Protein AF-A0ABD6FND2-F1 (afdb_monomer)

Structure (mmCIF, N/CA/C/O backbone):
data_AF-A0ABD6FND2-F1
#
_entry.id   AF-A0ABD6FND2-F1
#
loop_
_atom_site.group_PDB
_atom_site.id
_atom_site.type_symbol
_atom_site.label_atom_id
_atom_site.label_alt_id
_atom_site.label_comp_id
_atom_site.label_asym_id
_atom_site.label_entity_id
_atom_site.label_seq_id
_atom_site.pdbx_PDB_ins_code
_atom_site.Cartn_x
_atom_site.Cartn_y
_atom_site.Cartn_z
_atom_site.occupancy
_atom_site.B_iso_or_equiv
_atom_site.auth_seq_id
_atom_site.auth_comp_id
_atom_site.auth_asym_id
_atom_site.auth_atom_id
_atom_site.pdbx_PDB_model_num
ATOM 1 N N . MET A 1 1 ? 13.447 10.106 -5.133 1.00 31.95 1 MET A N 1
ATOM 2 C CA . MET A 1 1 ? 13.479 9.768 -3.690 1.00 31.95 1 MET A CA 1
ATOM 3 C C . MET A 1 1 ? 12.311 10.485 -3.042 1.00 31.95 1 MET A C 1
ATOM 5 O O . MET A 1 1 ? 12.147 11.651 -3.379 1.00 31.95 1 MET A O 1
ATOM 9 N N . PRO A 1 2 ? 11.476 9.847 -2.198 1.00 28.09 2 PRO A N 1
ATOM 10 C CA . PRO A 1 2 ? 10.532 10.627 -1.406 1.00 28.09 2 PRO A CA 1
ATOM 11 C C . PRO A 1 2 ? 11.394 11.528 -0.523 1.00 28.09 2 PRO A C 1
ATOM 13 O O . PRO A 1 2 ? 12.232 11.039 0.237 1.00 28.09 2 PRO A O 1
ATOM 16 N N . ARG A 1 3 ? 11.318 12.837 -0.751 1.00 36.53 3 ARG A N 1
ATOM 17 C CA . ARG A 1 3 ? 12.100 13.805 0.005 1.00 36.53 3 ARG A CA 1
ATOM 18 C C . ARG A 1 3 ? 11.444 13.856 1.378 1.00 36.53 3 ARG A C 1
ATOM 20 O O . ARG A 1 3 ? 10.291 14.254 1.477 1.00 36.53 3 ARG A O 1
ATOM 27 N N . LEU A 1 4 ? 12.146 13.396 2.411 1.00 43.22 4 LEU A N 1
ATOM 28 C CA . LEU A 1 4 ? 11.673 13.569 3.780 1.00 43.22 4 LEU A CA 1
ATOM 29 C C . LEU A 1 4 ? 11.551 15.075 4.023 1.00 43.22 4 LEU A C 1
ATOM 31 O O . LEU A 1 4 ? 12.551 15.796 3.973 1.00 43.22 4 LEU A O 1
ATOM 35 N N . ARG A 1 5 ? 10.325 15.561 4.227 1.00 48.81 5 ARG A N 1
ATOM 36 C CA . ARG A 1 5 ? 10.108 16.925 4.697 1.00 48.81 5 ARG A CA 1
ATOM 37 C C . ARG A 1 5 ? 10.451 16.955 6.181 1.00 48.81 5 ARG A C 1
ATOM 39 O O . ARG A 1 5 ? 9.961 16.151 6.969 1.00 48.81 5 ARG A O 1
ATOM 46 N N . ARG A 1 6 ? 11.333 17.876 6.568 1.00 46.19 6 ARG A N 1
ATOM 47 C CA . ARG A 1 6 ? 11.592 18.163 7.980 1.00 46.19 6 ARG A CA 1
ATOM 48 C C . ARG A 1 6 ? 10.347 18.859 8.531 1.00 46.19 6 ARG A C 1
ATOM 50 O O . ARG A 1 6 ? 9.981 19.917 8.024 1.00 46.19 6 ARG A O 1
ATOM 57 N N . SER A 1 7 ? 9.703 18.266 9.535 1.00 47.62 7 SER A N 1
ATOM 58 C CA . SER A 1 7 ? 8.610 18.925 10.252 1.00 47.62 7 SER A CA 1
ATOM 59 C C . SER A 1 7 ? 9.171 20.146 10.979 1.00 47.62 7 SER A C 1
ATOM 61 O O . SER A 1 7 ? 10.116 20.016 11.758 1.00 47.62 7 SER A O 1
ATOM 63 N N . ARG A 1 8 ? 8.612 21.322 10.695 1.00 50.34 8 ARG A N 1
ATOM 64 C CA . ARG A 1 8 ? 8.917 22.581 11.380 1.00 50.34 8 ARG A CA 1
ATOM 65 C C . ARG A 1 8 ? 7.807 22.852 12.403 1.00 50.34 8 ARG A C 1
ATOM 67 O O . ARG A 1 8 ? 6.652 22.876 11.985 1.00 50.34 8 ARG A O 1
ATOM 74 N N . PRO A 1 9 ? 8.112 22.971 13.709 1.00 53.41 9 PRO A N 1
ATOM 75 C CA . PRO A 1 9 ? 7.100 23.136 14.761 1.00 53.41 9 PRO A CA 1
ATOM 76 C C . PRO A 1 9 ? 6.375 24.493 14.709 1.00 53.41 9 PRO A C 1
ATOM 78 O O . PRO A 1 9 ? 5.331 24.650 15.328 1.00 53.41 9 PRO A O 1
ATOM 81 N N . ASP A 1 10 ? 6.934 25.447 13.970 1.00 65.88 10 ASP A N 1
ATOM 82 C CA . ASP A 1 10 ? 6.473 26.819 13.753 1.00 65.88 10 ASP A CA 1
ATOM 83 C C . ASP A 1 10 ? 5.570 26.987 12.517 1.00 65.88 10 ASP A C 1
ATOM 85 O O . ASP A 1 10 ? 4.908 28.012 12.368 1.00 65.88 10 ASP A O 1
ATOM 89 N N . LEU A 1 11 ? 5.514 25.987 11.630 1.00 54.56 11 LEU A N 1
ATOM 90 C CA . LEU A 1 11 ? 4.628 26.005 10.467 1.00 54.56 11 LEU A CA 1
ATOM 91 C C . LEU A 1 11 ? 3.292 25.330 10.795 1.00 54.56 11 LEU A C 1
ATOM 93 O O . LEU A 1 11 ? 3.274 24.397 11.605 1.00 54.56 11 LEU A O 1
ATOM 97 N N . PRO A 1 12 ? 2.181 25.729 10.136 1.00 63.94 12 PRO A N 1
ATOM 98 C CA . PRO A 1 12 ? 0.944 24.969 10.211 1.00 63.94 12 PRO A CA 1
ATOM 99 C C . PRO A 1 12 ? 1.250 23.498 9.919 1.00 63.94 12 PRO A C 1
ATOM 101 O O . PRO A 1 12 ? 1.852 23.153 8.900 1.00 63.94 12 PRO A O 1
ATOM 104 N N . GLY A 1 13 ? 0.937 22.641 10.884 1.00 71.06 13 GLY A N 1
ATOM 105 C CA . GLY A 1 13 ? 1.199 21.216 10.781 1.00 71.06 13 GLY A CA 1
ATOM 106 C C . GLY A 1 13 ? 0.168 20.514 9.906 1.00 71.06 13 GLY A C 1
ATOM 107 O O . GLY A 1 13 ? -0.781 21.105 9.388 1.00 71.06 13 GLY A O 1
ATOM 108 N N . ILE A 1 14 ? 0.323 19.200 9.797 1.00 75.88 14 ILE A N 1
ATOM 109 C CA . ILE A 1 14 ? -0.693 18.351 9.188 1.00 75.88 14 ILE A CA 1
ATOM 110 C C . ILE A 1 14 ? -1.948 18.383 10.068 1.00 75.88 14 ILE A C 1
ATOM 112 O O . ILE A 1 14 ? -1.906 18.038 11.251 1.00 75.88 14 ILE A O 1
ATOM 116 N N . SER A 1 15 ? -3.072 18.771 9.479 1.00 74.56 15 SER A N 1
ATOM 117 C CA . SER A 1 15 ? -4.364 18.836 10.154 1.00 74.56 15 SER A CA 1
ATOM 118 C C . SER A 1 15 ? -5.133 17.532 9.985 1.00 74.56 15 SER A C 1
ATOM 120 O O . SER A 1 15 ? -5.180 16.956 8.902 1.00 74.56 15 SER A O 1
ATOM 122 N N . ARG A 1 16 ? -5.793 17.067 11.046 1.00 79.88 16 ARG A N 1
ATOM 123 C CA . ARG A 1 16 ? -6.703 15.916 10.987 1.00 79.88 16 ARG A CA 1
ATOM 124 C C . ARG A 1 16 ? -8.132 16.415 10.769 1.00 79.88 16 ARG A C 1
ATOM 126 O O . ARG A 1 16 ? -8.630 17.205 11.565 1.00 79.88 16 ARG A O 1
ATOM 133 N N . LYS A 1 17 ? -8.805 15.949 9.716 1.00 75.94 17 LYS A N 1
ATOM 134 C CA . LYS A 1 17 ? -10.224 16.241 9.439 1.00 75.94 17 LYS A CA 1
ATOM 135 C C . LYS A 1 17 ? -11.041 14.950 9.477 1.00 75.94 17 LYS A C 1
ATOM 137 O O . LYS A 1 17 ? -10.569 13.915 9.008 1.00 75.94 17 LYS A O 1
ATOM 142 N N . GLY A 1 18 ? -12.244 15.009 10.051 1.00 69.50 18 GLY A N 1
ATOM 143 C CA . GLY A 1 18 ? -13.191 13.888 10.033 1.00 69.50 18 GLY A CA 1
ATOM 144 C C . GLY A 1 18 ? -13.611 13.548 8.603 1.00 69.50 18 GLY A C 1
ATOM 145 O O . GLY A 1 18 ? -13.804 14.451 7.790 1.00 69.50 18 GLY A O 1
ATOM 146 N N . ALA A 1 19 ? -13.704 12.258 8.296 1.00 69.50 19 ALA A N 1
ATOM 147 C CA . ALA A 1 19 ? -14.134 11.748 6.999 1.00 69.50 19 ALA A CA 1
ATOM 148 C C . ALA A 1 19 ? -14.853 10.409 7.213 1.00 69.50 19 ALA A C 1
ATOM 150 O O . ALA A 1 19 ? -14.197 9.407 7.486 1.00 69.50 19 ALA A O 1
ATOM 151 N N . GLY A 1 20 ? -16.188 10.404 7.138 1.00 72.06 20 GLY A N 1
ATOM 152 C CA . GLY A 1 20 ? -16.986 9.197 7.377 1.00 72.06 20 GLY A CA 1
ATOM 153 C C . GLY A 1 20 ? -16.780 8.629 8.784 1.00 72.06 20 GLY A C 1
ATOM 154 O O . GLY A 1 20 ? -16.890 9.358 9.772 1.00 72.06 20 GLY A O 1
ATOM 155 N N . ARG A 1 21 ? -16.450 7.334 8.877 1.00 67.06 21 ARG A N 1
ATOM 156 C CA . ARG A 1 21 ? -16.105 6.665 10.147 1.00 67.06 21 ARG A CA 1
ATOM 157 C C . ARG A 1 21 ? -14.630 6.853 10.533 1.00 67.06 21 ARG A C 1
ATOM 159 O O . ARG A 1 21 ? -14.194 6.314 11.550 1.00 67.06 21 ARG A O 1
ATOM 166 N N . GLY A 1 22 ? -13.855 7.599 9.744 1.00 65.75 22 GLY A N 1
ATOM 167 C CA . GLY A 1 22 ? -12.416 7.775 9.913 1.00 65.75 22 GLY A CA 1
ATOM 168 C C . GLY A 1 22 ? -11.932 9.227 9.887 1.00 65.75 22 GLY A C 1
ATOM 169 O O . GLY A 1 22 ? -12.664 10.192 10.124 1.00 65.75 22 GLY A O 1
ATOM 170 N N . PHE A 1 23 ? -10.633 9.379 9.623 1.00 71.06 23 PHE A N 1
ATOM 171 C CA . PHE A 1 23 ? -9.964 10.672 9.528 1.00 71.06 23 PHE A CA 1
ATOM 172 C C . PHE A 1 23 ? -9.058 10.717 8.304 1.00 71.06 23 PHE A C 1
ATOM 174 O O . PHE A 1 23 ? -8.388 9.734 7.990 1.00 71.06 23 PHE A O 1
ATOM 181 N N . ARG A 1 24 ? -8.968 11.893 7.683 1.00 71.25 24 ARG A N 1
ATOM 182 C CA . ARG A 1 24 ? -7.936 12.219 6.697 1.00 71.25 24 ARG A CA 1
ATOM 183 C C . ARG A 1 24 ? -6.950 13.219 7.283 1.00 71.25 24 ARG A C 1
ATOM 185 O O . ARG A 1 24 ? -7.327 14.090 8.071 1.00 71.25 24 ARG A O 1
ATOM 192 N N . TYR A 1 25 ? -5.695 13.081 6.893 1.00 74.81 25 TYR A N 1
ATOM 193 C CA . TYR A 1 25 ? -4.639 14.023 7.229 1.00 74.81 25 TYR A CA 1
ATOM 194 C C . TYR A 1 25 ? -4.439 14.955 6.044 1.00 74.81 25 TYR A C 1
ATOM 196 O O . TYR A 1 25 ? -4.336 14.480 4.918 1.00 74.81 25 TYR A O 1
ATOM 204 N N . LEU A 1 26 ? -4.428 16.259 6.297 1.00 75.69 26 LEU A N 1
ATOM 205 C CA . LEU A 1 26 ? -4.277 17.287 5.277 1.00 75.69 26 LEU A CA 1
ATOM 206 C C . LEU A 1 26 ? -3.026 18.118 5.547 1.00 75.69 26 LEU A C 1
ATOM 208 O O . LEU A 1 26 ? -2.751 18.451 6.701 1.00 75.69 26 LEU A O 1
ATOM 212 N N . THR A 1 27 ? -2.294 18.481 4.503 1.00 75.44 27 THR A N 1
ATOM 213 C CA . THR A 1 27 ? -1.274 19.531 4.556 1.00 75.44 27 THR A CA 1
ATOM 214 C C . THR A 1 27 ? -1.909 20.913 4.798 1.00 75.44 27 THR A C 1
ATOM 216 O O . THR A 1 27 ? -3.135 21.056 4.730 1.00 75.44 27 THR A O 1
ATOM 219 N N . PRO A 1 28 ? -1.104 21.956 5.077 1.00 74.88 28 PRO A N 1
ATOM 220 C CA . PRO A 1 28 ? -1.599 23.330 5.230 1.00 74.88 28 PRO A CA 1
ATOM 221 C C . PRO A 1 28 ? -2.356 23.877 4.016 1.00 74.88 28 PRO A C 1
ATOM 223 O O . PRO A 1 28 ? -3.285 24.660 4.178 1.00 74.88 28 PRO A O 1
ATOM 226 N N . ASP A 1 29 ? -1.981 23.444 2.816 1.00 76.94 29 ASP A N 1
ATOM 227 C CA . ASP A 1 29 ? -2.635 23.744 1.538 1.00 76.94 29 ASP A CA 1
ATOM 228 C C . ASP A 1 29 ? -3.862 22.852 1.260 1.00 76.94 29 ASP A C 1
ATOM 230 O O . ASP A 1 29 ? -4.526 22.998 0.239 1.00 76.94 29 ASP A O 1
ATOM 234 N N . GLY A 1 30 ? -4.211 21.956 2.189 1.00 75.38 30 GLY A N 1
ATOM 235 C CA . GLY A 1 30 ? -5.417 21.132 2.122 1.00 75.38 30 GLY A CA 1
ATOM 236 C C . GLY A 1 30 ? -5.264 19.823 1.344 1.00 75.38 30 GLY A C 1
ATOM 237 O O . GLY A 1 30 ? -6.248 19.090 1.222 1.00 75.38 30 GLY A O 1
ATOM 238 N N . ALA A 1 31 ? -4.065 19.489 0.860 1.00 79.88 31 ALA A N 1
ATOM 239 C CA . ALA A 1 31 ? -3.800 18.238 0.156 1.00 79.88 31 ALA A CA 1
ATOM 240 C C . ALA A 1 31 ? -3.805 17.043 1.120 1.00 79.88 31 ALA A C 1
ATOM 242 O O . ALA A 1 31 ? -3.322 17.132 2.247 1.00 79.88 31 ALA A O 1
ATOM 243 N N . CYS A 1 32 ? -4.355 15.905 0.695 1.00 83.19 32 CYS A N 1
ATOM 244 C CA . CYS A 1 32 ? -4.404 14.719 1.545 1.00 83.19 32 CYS A CA 1
ATOM 245 C C . CYS A 1 32 ? -3.056 13.989 1.607 1.00 83.19 32 CYS A C 1
ATOM 247 O O . CYS A 1 32 ? -2.413 13.773 0.580 1.00 83.19 32 CYS A O 1
ATOM 249 N N . VAL A 1 33 ? -2.658 13.568 2.812 1.00 83.94 33 VAL A N 1
ATOM 250 C CA . VAL A 1 33 ? -1.385 12.886 3.079 1.00 83.94 33 VAL A CA 1
ATOM 251 C C . VAL A 1 33 ? -1.594 11.553 3.780 1.00 83.94 33 VAL A C 1
ATOM 253 O O . VAL A 1 33 ? -2.331 11.439 4.760 1.00 83.94 33 VAL A O 1
ATOM 256 N N . ILE A 1 34 ? -0.851 10.546 3.333 1.00 84.12 34 ILE A N 1
ATOM 257 C CA . ILE A 1 34 ? -0.737 9.241 3.978 1.00 84.12 34 ILE A CA 1
ATOM 258 C C . ILE A 1 34 ? 0.626 9.143 4.645 1.00 84.12 34 ILE A C 1
ATOM 260 O O . ILE A 1 34 ? 1.664 9.232 3.988 1.00 84.12 34 ILE A O 1
ATOM 264 N N . ARG A 1 35 ? 0.625 8.889 5.956 1.00 84.25 35 ARG A N 1
ATOM 265 C CA . ARG A 1 35 ? 1.841 8.600 6.718 1.00 84.25 35 ARG A CA 1
ATOM 266 C C . ARG A 1 35 ? 1.938 7.112 7.024 1.00 84.25 35 ARG A C 1
ATOM 268 O O . ARG A 1 35 ? 1.176 6.579 7.829 1.00 84.25 35 ARG A O 1
ATOM 275 N N . LEU A 1 36 ? 2.911 6.450 6.411 1.00 82.81 36 LEU A N 1
ATOM 276 C CA . LEU A 1 36 ? 3.240 5.053 6.668 1.00 82.81 36 LEU A CA 1
ATOM 277 C C . LEU A 1 36 ? 4.305 4.979 7.759 1.00 82.81 36 LEU A C 1
ATOM 279 O O . LEU A 1 36 ? 5.334 5.640 7.652 1.00 82.81 36 LEU A O 1
ATOM 283 N N . ARG A 1 37 ? 4.071 4.164 8.791 1.00 84.75 37 ARG A N 1
ATOM 284 C CA . ARG A 1 37 ? 5.041 3.884 9.857 1.00 84.75 37 ARG A CA 1
ATOM 285 C C . ARG A 1 37 ? 4.969 2.410 10.237 1.00 84.75 37 ARG A C 1
ATOM 287 O O . ARG A 1 37 ? 3.945 1.968 10.751 1.00 84.75 37 ARG A O 1
ATOM 294 N N . PHE A 1 38 ? 6.037 1.658 9.993 1.00 82.31 38 PHE A N 1
ATOM 295 C CA . PHE A 1 38 ? 6.107 0.233 10.332 1.00 82.31 38 PHE A CA 1
ATOM 296 C C . PHE A 1 38 ? 7.559 -0.232 10.531 1.00 82.31 38 PHE A C 1
ATOM 298 O O . PHE A 1 38 ? 8.480 0.382 9.985 1.00 82.31 38 PHE A O 1
ATOM 305 N N . PRO A 1 39 ? 7.797 -1.305 11.307 1.00 85.12 39 PRO A N 1
ATOM 306 C CA . PRO A 1 39 ? 9.117 -1.917 11.394 1.00 85.12 39 PRO A CA 1
ATOM 307 C C . PRO A 1 39 ? 9.481 -2.554 10.047 1.00 85.12 39 PRO A C 1
ATOM 309 O O . PRO A 1 39 ? 8.755 -3.400 9.528 1.00 85.12 39 PRO A O 1
ATOM 312 N N . ALA A 1 40 ? 10.600 -2.136 9.468 1.00 82.50 40 ALA A N 1
ATOM 313 C CA . ALA A 1 40 ? 11.117 -2.669 8.216 1.00 82.50 40 ALA A CA 1
ATOM 314 C C . ALA A 1 40 ? 12.107 -3.821 8.454 1.00 82.50 40 ALA A C 1
ATOM 316 O O . ALA A 1 40 ? 12.239 -4.359 9.561 1.00 82.50 40 ALA A O 1
ATOM 317 N N . LYS A 1 41 ? 12.820 -4.210 7.387 1.00 81.44 41 LYS A N 1
ATOM 318 C CA . LYS A 1 41 ? 13.916 -5.180 7.472 1.00 81.44 41 LYS A CA 1
ATOM 319 C C . LYS A 1 41 ? 14.912 -4.725 8.549 1.00 81.44 41 LYS A C 1
ATOM 321 O O . LYS A 1 41 ? 15.219 -3.540 8.655 1.00 81.44 41 LYS A O 1
ATOM 326 N N . SER A 1 42 ? 15.376 -5.674 9.359 1.00 84.94 42 SER A N 1
ATOM 327 C CA . SER A 1 42 ? 16.286 -5.423 10.487 1.00 84.94 42 SER A CA 1
ATOM 328 C C . SER A 1 42 ? 15.687 -4.598 11.640 1.00 84.94 42 SER A C 1
ATOM 330 O O . SER A 1 42 ? 16.432 -3.966 12.379 1.00 84.94 42 SER A O 1
ATOM 332 N N . ARG A 1 43 ? 14.351 -4.597 11.809 1.00 80.00 43 ARG A N 1
ATOM 333 C CA . ARG A 1 43 ? 13.608 -3.901 12.888 1.00 80.00 43 ARG A CA 1
ATOM 334 C C . ARG A 1 43 ? 13.759 -2.373 12.920 1.00 80.00 43 ARG A C 1
ATOM 336 O O . ARG A 1 43 ? 13.238 -1.732 13.830 1.00 80.00 43 ARG A O 1
ATOM 343 N N . GLN A 1 44 ? 14.404 -1.768 11.926 1.00 85.31 44 GLN A N 1
ATOM 344 C CA . GLN A 1 44 ? 14.459 -0.312 11.821 1.00 85.31 44 GLN A CA 1
ATOM 345 C C . GLN A 1 44 ? 13.066 0.237 11.512 1.00 85.31 44 GLN A C 1
ATOM 347 O O . GLN A 1 44 ? 12.364 -0.277 10.640 1.00 85.31 44 GLN A O 1
ATOM 352 N N . THR A 1 45 ? 12.652 1.280 12.233 1.00 83.12 45 THR A N 1
ATOM 353 C CA . THR A 1 45 ? 11.372 1.942 11.961 1.00 83.12 45 THR A CA 1
ATOM 354 C C . THR A 1 45 ? 11.476 2.686 10.640 1.00 83.12 45 THR A C 1
ATOM 356 O O . THR A 1 45 ? 12.295 3.591 10.496 1.00 83.12 45 THR A O 1
ATOM 359 N N . TRP A 1 46 ? 10.629 2.316 9.686 1.00 86.31 46 TRP A N 1
ATOM 360 C CA . TRP A 1 46 ? 10.511 3.016 8.419 1.00 86.31 46 TRP A CA 1
ATOM 361 C C . TRP A 1 46 ? 9.315 3.956 8.456 1.00 86.31 46 TRP A C 1
ATOM 363 O O . TRP A 1 46 ? 8.219 3.559 8.864 1.00 86.31 46 TRP A O 1
ATOM 373 N N . THR A 1 47 ? 9.545 5.187 8.009 1.00 83.00 47 THR A N 1
ATOM 374 C CA . THR A 1 47 ? 8.524 6.226 7.898 1.00 83.00 47 THR A CA 1
ATOM 375 C C . THR A 1 47 ? 8.550 6.806 6.489 1.00 83.00 47 THR A C 1
ATOM 377 O O . THR A 1 47 ? 9.625 7.090 5.959 1.00 83.00 47 THR A O 1
ATOM 380 N N . SER A 1 48 ? 7.377 7.004 5.892 1.00 81.50 48 SER A N 1
ATOM 381 C CA . SER A 1 48 ? 7.226 7.726 4.627 1.00 81.50 48 SER A CA 1
ATOM 382 C C . SER A 1 48 ? 5.920 8.498 4.604 1.00 81.50 48 SER A C 1
ATOM 384 O O . SER A 1 48 ? 4.917 8.053 5.160 1.00 81.50 48 SER A O 1
ATOM 386 N N . GLU A 1 49 ? 5.946 9.625 3.907 1.00 82.00 49 GLU A N 1
ATOM 387 C CA . GLU A 1 49 ? 4.783 10.462 3.632 1.00 82.00 49 GLU A CA 1
ATOM 388 C C . GLU A 1 49 ? 4.520 10.448 2.126 1.00 82.00 49 GLU A C 1
ATOM 390 O O . GLU A 1 49 ? 5.461 10.426 1.324 1.00 82.00 49 GLU A O 1
ATOM 395 N N . ILE A 1 50 ? 3.245 10.356 1.759 1.00 82.06 50 ILE A N 1
ATOM 396 C CA . ILE A 1 50 ? 2.767 10.330 0.377 1.00 82.06 50 ILE A CA 1
ATOM 397 C C . ILE A 1 50 ? 1.605 11.315 0.294 1.00 82.06 50 ILE A C 1
ATOM 399 O O . ILE A 1 50 ? 0.617 11.140 1.004 1.00 82.06 50 ILE A O 1
ATOM 403 N N . GLU A 1 51 ? 1.741 12.338 -0.543 1.00 82.75 51 GLU A N 1
ATOM 404 C CA . GLU A 1 51 ? 0.683 13.306 -0.842 1.00 82.75 51 GLU A CA 1
ATOM 405 C C . GLU A 1 51 ? -0.031 12.830 -2.111 1.00 82.75 51 GLU A C 1
ATOM 407 O O . GLU A 1 51 ? 0.555 12.860 -3.192 1.00 82.75 51 GLU A O 1
ATOM 412 N N . ASP A 1 52 ? -1.241 12.291 -1.960 1.00 78.62 52 ASP A N 1
ATOM 413 C CA . ASP A 1 52 ? -2.009 11.705 -3.064 1.00 78.62 52 ASP A CA 1
ATOM 414 C C . ASP A 1 52 ? -3.489 11.579 -2.665 1.00 78.62 52 ASP A C 1
ATOM 416 O O . ASP A 1 52 ? -3.850 10.838 -1.742 1.00 78.62 52 ASP A O 1
ATOM 420 N N . ALA A 1 53 ? -4.352 12.340 -3.341 1.00 78.44 53 ALA A N 1
ATOM 421 C CA . ALA A 1 53 ? -5.776 12.392 -3.027 1.00 78.44 53 ALA A CA 1
ATOM 422 C C . ALA A 1 53 ? -6.514 11.095 -3.399 1.00 78.44 53 ALA A C 1
ATOM 424 O O . ALA A 1 53 ? -7.390 10.659 -2.646 1.00 78.44 53 ALA A O 1
ATOM 425 N N . GLU A 1 54 ? -6.145 10.459 -4.514 1.00 79.62 54 GLU A N 1
ATOM 426 C CA . GLU A 1 54 ? -6.764 9.215 -4.978 1.00 79.62 54 GLU A CA 1
ATOM 427 C C . GLU A 1 54 ? -6.385 8.053 -4.066 1.00 79.62 54 GLU A C 1
ATOM 429 O O . GLU A 1 54 ? -7.245 7.288 -3.624 1.00 79.62 54 GLU A O 1
ATOM 434 N N . LEU A 1 55 ? -5.109 7.965 -3.690 1.00 82.56 55 LEU A N 1
ATOM 435 C CA . LEU A 1 55 ? -4.636 6.965 -2.745 1.00 82.56 55 LEU A CA 1
ATOM 436 C C . LEU A 1 55 ? -5.279 7.161 -1.369 1.00 82.56 55 LEU A C 1
ATOM 438 O O . LEU A 1 55 ? -5.647 6.184 -0.718 1.00 82.56 55 LEU A O 1
ATOM 442 N N . CYS A 1 56 ? -5.457 8.408 -0.924 1.00 83.62 56 CYS A N 1
ATOM 443 C CA . CYS A 1 56 ? -6.195 8.699 0.301 1.00 83.62 56 CYS A CA 1
ATOM 444 C C . CYS A 1 56 ? -7.631 8.165 0.252 1.00 83.62 56 CYS A C 1
ATOM 446 O O . CYS A 1 56 ? -8.073 7.516 1.202 1.00 83.62 56 CYS A O 1
ATOM 448 N N . ALA A 1 57 ? -8.348 8.422 -0.845 1.00 82.00 57 ALA A N 1
ATOM 449 C CA . ALA A 1 57 ? -9.708 7.932 -1.035 1.00 82.00 57 ALA A CA 1
ATOM 450 C C . ALA A 1 57 ? -9.753 6.395 -1.067 1.00 82.00 57 ALA A C 1
ATOM 452 O O . ALA A 1 57 ? -10.587 5.792 -0.396 1.00 82.00 57 ALA A O 1
ATOM 453 N N . ALA A 1 58 ? -8.804 5.756 -1.757 1.00 84.38 58 ALA A N 1
ATOM 454 C CA . ALA A 1 58 ? -8.707 4.300 -1.843 1.00 84.38 58 ALA A CA 1
ATOM 455 C C . ALA A 1 58 ? -8.392 3.629 -0.492 1.00 84.38 58 ALA A C 1
ATOM 457 O O . ALA A 1 58 ? -8.862 2.524 -0.219 1.00 84.38 58 ALA A O 1
ATOM 458 N N . LEU A 1 59 ? -7.603 4.277 0.374 1.00 85.19 59 LEU A N 1
ATOM 459 C CA . LEU A 1 59 ? -7.253 3.740 1.694 1.00 85.19 59 LEU A CA 1
ATOM 460 C C . LEU A 1 59 ? -8.308 4.006 2.771 1.00 85.19 59 LEU A C 1
ATOM 462 O O . LEU A 1 59 ? -8.306 3.301 3.782 1.00 85.19 59 LEU A O 1
ATOM 466 N N . ALA A 1 60 ? -9.189 4.994 2.588 1.00 82.31 60 ALA A N 1
ATOM 467 C CA . ALA A 1 60 ? -10.162 5.380 3.609 1.00 82.31 60 ALA A CA 1
ATOM 468 C C . ALA A 1 60 ? -11.027 4.195 4.098 1.00 82.31 60 ALA A C 1
ATOM 470 O O . ALA A 1 60 ? -11.026 3.953 5.307 1.00 82.31 60 ALA A O 1
ATOM 471 N N . PRO A 1 61 ? -11.637 3.360 3.229 1.00 81.56 61 PRO A N 1
ATOM 472 C CA . PRO A 1 61 ? -12.433 2.213 3.681 1.00 81.56 61 PRO A CA 1
ATOM 473 C C . PRO A 1 61 ? -11.618 1.178 4.472 1.00 81.56 61 PRO A C 1
ATOM 475 O O . PRO A 1 61 ? -12.116 0.554 5.409 1.00 81.56 61 PRO A O 1
ATOM 478 N N . LEU A 1 62 ? -10.334 1.006 4.134 1.00 85.31 62 LEU A N 1
ATOM 479 C CA . LEU A 1 62 ? -9.445 0.064 4.824 1.00 85.31 62 LEU A CA 1
ATOM 480 C C . LEU A 1 62 ? -9.094 0.525 6.243 1.00 85.31 62 LEU A C 1
ATOM 482 O O . LEU A 1 62 ? -8.797 -0.309 7.098 1.00 85.31 62 LEU A O 1
ATOM 486 N N . LEU A 1 63 ? -9.109 1.838 6.489 1.00 82.44 63 LEU A N 1
ATOM 487 C CA . LEU A 1 63 ? -8.838 2.438 7.796 1.00 82.44 63 LEU A CA 1
ATOM 488 C C . LEU A 1 63 ? -10.069 2.469 8.710 1.00 82.44 63 LEU A C 1
ATOM 490 O O . LEU A 1 63 ? -9.898 2.541 9.926 1.00 82.44 63 LEU A O 1
ATOM 494 N N . GLU A 1 64 ? -11.277 2.404 8.145 1.00 82.00 64 GLU A N 1
ATOM 495 C CA . GLU A 1 64 ? -12.540 2.328 8.896 1.00 82.00 64 GLU A CA 1
ATOM 496 C C . GLU A 1 64 ? -12.832 0.921 9.444 1.00 82.00 64 GLU A C 1
ATOM 498 O O . GLU A 1 64 ? -13.626 0.759 10.373 1.00 82.00 64 GLU A O 1
ATOM 503 N N . ARG A 1 65 ? -12.174 -0.108 8.899 1.00 81.00 65 ARG A N 1
ATOM 504 C CA . ARG A 1 65 ? -12.259 -1.489 9.389 1.00 81.00 65 ARG A CA 1
ATOM 505 C C . ARG A 1 65 ? -11.644 -1.624 10.800 1.00 81.00 65 ARG A C 1
ATOM 507 O O . ARG A 1 65 ? -10.619 -0.996 11.085 1.00 81.00 65 ARG A O 1
ATOM 514 N N . PRO A 1 66 ? -12.186 -2.510 11.666 1.00 78.44 66 PRO A N 1
ATOM 515 C CA . PRO A 1 66 ? -11.506 -2.945 12.886 1.00 78.44 66 PRO A CA 1
ATOM 516 C C . PRO A 1 66 ? -10.032 -3.286 12.637 1.00 78.44 66 PRO A C 1
ATOM 518 O O . PRO A 1 66 ? -9.707 -4.048 11.733 1.00 78.44 66 PRO A O 1
ATOM 521 N N . ARG A 1 67 ? -9.113 -2.741 13.442 1.00 74.50 67 ARG A N 1
ATOM 522 C CA . ARG A 1 67 ? -7.653 -2.840 13.213 1.00 74.50 67 ARG A CA 1
ATOM 523 C C . ARG A 1 67 ? -7.063 -4.227 13.521 1.00 74.50 67 ARG A C 1
ATOM 525 O O . ARG A 1 67 ? -5.911 -4.342 13.932 1.00 74.50 67 ARG A O 1
ATOM 532 N N . THR A 1 68 ? -7.852 -5.278 13.344 1.00 73.44 68 THR A N 1
ATOM 533 C CA . THR A 1 68 ? -7.460 -6.672 13.479 1.00 73.44 68 THR A CA 1
ATOM 534 C C . THR A 1 68 ? -6.898 -7.153 12.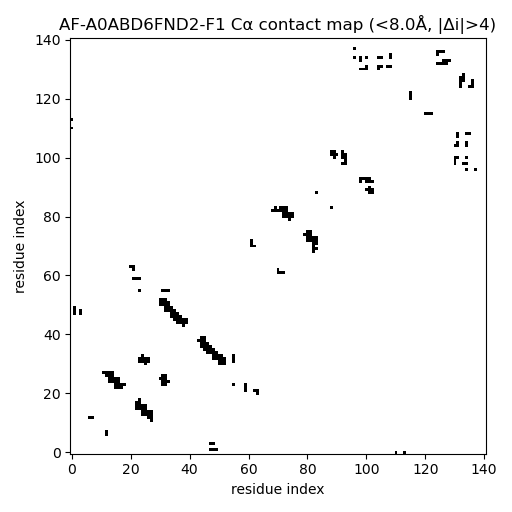135 1.00 73.44 68 THR A C 1
ATOM 536 O O . THR A 1 68 ? -7.598 -7.262 11.132 1.00 73.44 68 THR A O 1
ATOM 539 N N . GLY A 1 69 ? -5.586 -7.399 12.080 1.00 77.44 69 GLY A N 1
ATOM 540 C CA . GLY A 1 69 ? -4.908 -7.916 10.884 1.00 77.44 69 GLY A CA 1
ATOM 541 C C . GLY A 1 69 ? -4.219 -6.859 10.010 1.00 77.44 69 GLY A C 1
ATOM 542 O O . GLY A 1 69 ? -3.850 -5.776 10.464 1.00 77.44 69 GLY A O 1
ATOM 543 N N . ARG A 1 70 ? -3.950 -7.210 8.744 1.00 86.50 70 ARG A N 1
ATOM 544 C CA . ARG A 1 70 ? -3.188 -6.363 7.807 1.00 86.50 70 ARG A CA 1
ATOM 545 C C . ARG A 1 70 ? -4.056 -5.221 7.261 1.00 86.50 70 ARG A C 1
ATOM 547 O O . ARG A 1 70 ? -5.237 -5.408 6.976 1.00 86.50 70 ARG A O 1
ATOM 554 N N . LEU A 1 71 ? -3.447 -4.047 7.062 1.00 87.00 71 LEU A N 1
ATOM 555 C CA . LEU A 1 71 ? -4.115 -2.889 6.450 1.00 87.00 71 LEU A CA 1
ATOM 556 C C . LEU A 1 71 ? -4.549 -3.187 5.007 1.00 87.00 71 LEU A C 1
ATOM 558 O O . LEU A 1 71 ? -5.693 -2.941 4.637 1.00 87.00 71 LEU A O 1
ATOM 562 N N . PHE A 1 72 ? -3.641 -3.743 4.205 1.00 89.56 72 PHE A N 1
ATOM 563 C CA . PHE A 1 72 ? -3.934 -4.136 2.831 1.00 89.56 72 PHE A CA 1
ATOM 564 C C . PHE A 1 72 ? -4.700 -5.457 2.830 1.00 89.56 72 PHE A C 1
ATOM 566 O O . PHE A 1 72 ? -4.129 -6.528 3.054 1.00 89.56 72 PHE A O 1
ATOM 573 N N . ALA A 1 73 ? -6.005 -5.353 2.619 1.00 89.88 73 ALA A N 1
ATOM 574 C CA . ALA A 1 73 ? -6.938 -6.461 2.538 1.00 89.88 73 ALA A CA 1
ATOM 575 C C . ALA A 1 73 ? -8.070 -6.082 1.581 1.00 89.88 73 ALA A C 1
ATOM 577 O O . ALA A 1 73 ? -8.338 -4.898 1.383 1.00 89.88 73 ALA A O 1
ATOM 578 N N . TRP A 1 74 ? -8.735 -7.084 1.032 1.00 87.62 74 TRP A N 1
ATOM 579 C CA . TRP A 1 74 ? -9.941 -6.933 0.228 1.00 87.62 74 TRP A CA 1
ATOM 580 C C . TRP A 1 74 ? -11.083 -7.705 0.889 1.00 87.62 74 TRP A C 1
ATOM 582 O O . TRP A 1 74 ? -10.834 -8.543 1.759 1.00 87.62 74 TRP A O 1
ATOM 592 N N . GLN A 1 75 ? -12.317 -7.375 0.532 1.00 87.38 75 GLN A N 1
ATOM 593 C CA . GLN A 1 75 ? -13.495 -8.093 0.998 1.00 87.38 75 GLN A CA 1
ATOM 594 C C . GLN A 1 75 ? -13.915 -9.074 -0.095 1.00 87.38 75 GLN A C 1
ATOM 596 O O . GLN A 1 75 ? -14.082 -8.655 -1.240 1.00 87.38 75 GLN A O 1
ATOM 601 N N . ASP A 1 76 ? -14.006 -10.357 0.245 1.00 90.38 76 ASP A N 1
ATOM 602 C CA . ASP A 1 76 ? -14.497 -11.377 -0.680 1.00 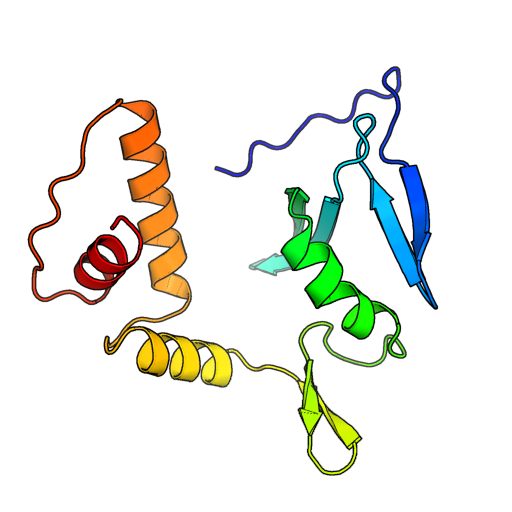90.38 76 ASP A CA 1
ATOM 603 C C . ASP A 1 76 ? -16.025 -11.348 -0.816 1.00 90.38 76 ASP A C 1
ATOM 605 O O . ASP A 1 76 ? -16.711 -10.541 -0.183 1.00 90.38 76 ASP A O 1
ATOM 609 N N . GLU A 1 77 ? -16.547 -12.210 -1.686 1.00 93.38 77 GLU A N 1
ATOM 610 C CA . GLU A 1 77 ? -17.978 -12.310 -1.997 1.00 93.38 77 GLU A CA 1
ATOM 611 C C . GLU A 1 77 ? -18.823 -12.657 -0.759 1.00 93.38 77 GLU A C 1
ATOM 613 O O . GLU A 1 77 ? -19.952 -12.188 -0.633 1.00 93.38 77 GLU A O 1
ATOM 618 N N . ASP A 1 78 ? -18.244 -13.379 0.206 1.00 93.31 78 ASP A N 1
ATOM 619 C CA . ASP A 1 78 ? -18.875 -13.727 1.485 1.00 93.31 78 ASP A CA 1
ATOM 620 C C . ASP A 1 78 ? -18.793 -12.590 2.522 1.00 93.31 78 ASP A C 1
ATOM 622 O O . ASP A 1 78 ? -19.168 -12.751 3.689 1.00 93.31 78 ASP A O 1
ATOM 626 N N . GLY A 1 79 ? -18.242 -11.437 2.141 1.00 88.06 79 GLY A N 1
ATOM 627 C CA . GLY A 1 79 ? -18.068 -10.294 3.021 1.00 88.06 79 GLY A CA 1
ATOM 628 C C . GLY A 1 79 ? -16.880 -10.419 3.981 1.00 88.06 79 GLY A C 1
ATOM 629 O O . GLY A 1 79 ? -16.749 -9.589 4.889 1.00 88.06 79 GLY A O 1
ATOM 630 N N . ARG A 1 80 ? -15.999 -11.413 3.819 1.00 88.94 80 ARG A N 1
ATOM 631 C CA . ARG A 1 80 ? -14.857 -11.647 4.711 1.00 88.94 80 ARG A CA 1
ATOM 632 C C . ARG A 1 80 ? -13.632 -10.873 4.245 1.00 88.94 80 ARG A C 1
ATOM 634 O O . ARG A 1 80 ? -13.315 -10.779 3.064 1.00 88.94 80 ARG A O 1
ATOM 641 N N . TRP A 1 81 ? -12.882 -10.341 5.207 1.00 88.44 81 TRP A N 1
ATOM 642 C CA . TRP A 1 81 ? -11.635 -9.638 4.919 1.00 88.44 81 TRP A CA 1
ATOM 643 C C . TRP A 1 81 ? -10.490 -10.617 4.667 1.00 88.44 81 TRP A C 1
ATOM 645 O O . TRP A 1 81 ? -10.071 -11.361 5.557 1.00 88.44 81 TRP A O 1
ATOM 655 N N . ARG A 1 82 ? -9.935 -10.572 3.457 1.00 89.81 82 ARG A N 1
ATOM 656 C CA . ARG A 1 82 ? -8.808 -11.391 3.011 1.00 89.81 82 ARG A CA 1
ATOM 657 C C . ARG A 1 82 ? -7.559 -10.517 2.865 1.00 89.81 82 ARG A C 1
ATOM 659 O O . ARG A 1 82 ? -7.594 -9.514 2.148 1.00 89.81 82 ARG A O 1
ATOM 666 N N . PRO A 1 83 ? -6.439 -10.845 3.534 1.00 92.19 83 PRO A N 1
ATOM 667 C CA . PRO A 1 83 ? -5.221 -10.052 3.424 1.00 92.19 83 PRO A CA 1
ATOM 668 C C . PRO A 1 83 ? -4.652 -10.124 2.005 1.00 92.19 83 PRO A C 1
ATOM 670 O O . PRO A 1 83 ? -4.626 -11.186 1.387 1.00 92.19 83 PRO A O 1
ATOM 673 N N . ILE A 1 84 ? -4.128 -9.002 1.516 1.00 91.94 84 ILE A N 1
ATOM 674 C CA . ILE A 1 84 ? -3.378 -8.969 0.260 1.00 91.94 84 ILE A CA 1
ATOM 675 C C . ILE A 1 84 ? -1.964 -9.500 0.540 1.00 91.94 84 ILE A C 1
ATOM 677 O O . ILE A 1 84 ? -1.233 -8.958 1.378 1.00 91.94 84 ILE A O 1
ATOM 681 N N . SER A 1 85 ? -1.589 -10.588 -0.134 1.00 90.94 85 SER A N 1
ATOM 682 C CA . SER A 1 85 ? -0.259 -11.200 -0.042 1.00 90.94 85 SER A CA 1
ATOM 683 C C . SER A 1 85 ? 0.702 -10.627 -1.088 1.00 90.94 85 SER A C 1
ATOM 685 O O . SER A 1 85 ? 0.289 -9.991 -2.057 1.00 90.94 85 SER A O 1
ATOM 687 N N . ALA A 1 86 ? 2.004 -10.862 -0.900 1.00 89.12 86 ALA A N 1
ATOM 688 C CA . ALA A 1 86 ? 3.009 -10.487 -1.894 1.00 89.12 86 ALA A CA 1
ATOM 689 C C . ALA A 1 86 ? 2.808 -11.236 -3.224 1.00 89.12 86 ALA A C 1
ATOM 691 O O . ALA A 1 86 ? 2.994 -10.644 -4.284 1.00 89.12 86 ALA A O 1
ATOM 692 N N . ASP A 1 87 ? 2.377 -12.496 -3.166 1.00 90.88 87 ASP A N 1
ATOM 693 C CA . ASP A 1 87 ? 2.150 -13.323 -4.353 1.00 90.88 87 ASP A CA 1
ATOM 694 C C . ASP A 1 87 ? 0.972 -12.805 -5.177 1.00 90.88 87 ASP A C 1
ATOM 696 O O . ASP A 1 87 ? 1.090 -12.685 -6.392 1.00 90.88 87 ASP A O 1
ATOM 700 N N . LEU A 1 88 ? -0.118 -12.388 -4.517 1.00 90.69 88 LEU A N 1
ATOM 701 C CA . LEU A 1 88 ? -1.252 -11.746 -5.188 1.00 90.69 88 LEU A CA 1
ATOM 702 C C . LEU A 1 88 ? -0.835 -10.446 -5.882 1.00 90.69 88 LEU A C 1
ATOM 704 O O . LEU A 1 88 ? -1.245 -10.192 -7.010 1.00 90.69 88 LEU A O 1
ATOM 708 N N . ILE A 1 89 ? 0.015 -9.641 -5.235 1.00 90.44 89 ILE A N 1
ATOM 709 C CA . ILE A 1 89 ? 0.540 -8.409 -5.837 1.00 90.44 89 ILE A CA 1
ATOM 710 C C . ILE A 1 89 ? 1.393 -8.734 -7.066 1.00 90.44 89 ILE A C 1
ATOM 712 O O . ILE A 1 89 ? 1.227 -8.102 -8.103 1.00 90.44 89 ILE A O 1
ATOM 716 N N . ASN A 1 90 ? 2.308 -9.701 -6.973 1.00 90.75 90 ASN A N 1
ATOM 717 C CA . ASN A 1 90 ? 3.180 -10.053 -8.095 1.00 90.75 90 ASN A CA 1
ATOM 718 C C . ASN A 1 90 ? 2.390 -10.653 -9.266 1.00 90.75 90 ASN A C 1
ATOM 720 O O . ASN A 1 90 ? 2.643 -10.282 -10.410 1.00 90.75 90 ASN A O 1
ATOM 724 N N . ALA A 1 91 ? 1.404 -11.509 -8.988 1.00 88.69 91 ALA A N 1
ATOM 725 C CA . ALA A 1 91 ? 0.506 -12.043 -10.007 1.00 88.69 91 ALA A CA 1
ATOM 726 C C . ALA A 1 91 ? -0.283 -10.923 -10.706 1.00 88.69 91 ALA A C 1
ATOM 728 O O . ALA A 1 91 ? -0.384 -10.913 -11.932 1.00 88.69 91 ALA A O 1
ATOM 729 N N . ASP A 1 92 ? -0.793 -9.943 -9.950 1.00 86.81 92 ASP A N 1
ATOM 730 C CA . ASP A 1 92 ? -1.514 -8.803 -10.524 1.00 86.81 92 ASP A CA 1
ATOM 731 C C . ASP A 1 92 ? -0.606 -7.897 -11.367 1.00 86.81 92 ASP A C 1
ATOM 733 O O . ASP A 1 92 ? -1.000 -7.475 -12.455 1.00 86.81 92 ASP A O 1
ATOM 737 N N . VAL A 1 93 ? 0.627 -7.646 -10.913 1.00 85.94 93 VAL A N 1
ATOM 738 C CA . VAL A 1 93 ? 1.636 -6.907 -11.688 1.00 85.94 93 VAL A CA 1
ATOM 739 C C . VAL A 1 93 ? 1.908 -7.609 -13.012 1.00 85.94 93 VAL A C 1
ATOM 741 O O . VAL A 1 93 ? 1.828 -6.965 -14.060 1.00 85.94 93 VAL A O 1
ATOM 744 N N . GLY A 1 94 ? 2.198 -8.911 -12.987 1.00 84.69 94 GLY A N 1
ATOM 745 C CA . GLY A 1 94 ? 2.475 -9.666 -14.207 1.00 84.69 94 GLY A CA 1
ATOM 746 C C . GLY A 1 94 ? 1.289 -9.634 -15.168 1.00 84.69 94 GLY A C 1
ATOM 747 O O . GLY A 1 94 ? 1.440 -9.288 -16.339 1.00 84.69 94 GLY A O 1
ATOM 748 N N . ARG A 1 95 ? 0.078 -9.859 -14.644 1.00 88.56 95 ARG A N 1
ATOM 749 C CA . ARG A 1 95 ? -1.171 -9.822 -15.416 1.00 88.56 95 ARG A CA 1
ATOM 750 C C . ARG A 1 95 ? -1.429 -8.467 -16.077 1.00 88.56 95 ARG A C 1
ATOM 752 O O . ARG A 1 95 ? -1.758 -8.429 -17.256 1.00 88.56 95 ARG A O 1
ATOM 759 N N . ARG A 1 96 ? -1.310 -7.359 -15.338 1.00 83.94 96 ARG A N 1
ATOM 760 C CA . ARG A 1 96 ? -1.599 -6.008 -15.862 1.00 83.94 96 ARG A CA 1
ATOM 761 C C . ARG A 1 96 ? -0.544 -5.509 -16.839 1.00 83.94 96 ARG A C 1
ATOM 763 O O . ARG A 1 96 ? -0.854 -4.702 -17.707 1.00 83.94 96 ARG A O 1
ATOM 770 N N . THR A 1 97 ? 0.700 -5.937 -16.660 1.00 80.19 97 THR A N 1
ATOM 771 C CA . THR A 1 97 ? 1.821 -5.470 -17.483 1.00 80.19 97 THR A CA 1
ATOM 772 C C . THR A 1 97 ? 2.058 -6.362 -18.697 1.00 80.19 97 THR A C 1
ATOM 774 O O . THR A 1 97 ? 2.648 -5.898 -19.667 1.00 80.19 97 THR A O 1
ATOM 777 N N . GLY A 1 98 ? 1.605 -7.622 -18.656 1.00 83.12 98 GLY A N 1
ATOM 778 C CA . GLY A 1 98 ? 1.931 -8.639 -19.658 1.00 83.12 98 GLY A CA 1
ATOM 779 C C . GLY A 1 98 ? 3.398 -9.078 -19.610 1.00 83.12 98 GLY A C 1
ATOM 780 O O . GLY A 1 98 ? 3.904 -9.635 -20.580 1.00 83.12 98 GLY A O 1
ATOM 781 N N . LEU A 1 99 ? 4.102 -8.788 -18.512 1.00 82.19 99 LEU A N 1
ATOM 782 C CA . LEU A 1 99 ? 5.534 -9.025 -18.345 1.00 82.19 99 LEU A CA 1
ATOM 783 C C . LEU A 1 99 ? 5.783 -9.970 -17.173 1.00 82.19 99 LEU A C 1
ATOM 785 O O . LEU A 1 99 ? 5.008 -10.001 -16.221 1.00 82.19 99 LEU A O 1
ATOM 789 N N . ASP A 1 100 ? 6.936 -10.637 -17.172 1.00 82.44 100 ASP A N 1
ATOM 790 C CA . ASP A 1 100 ? 7.471 -11.324 -15.985 1.00 82.44 100 ASP A CA 1
ATOM 791 C C . ASP A 1 100 ? 8.053 -10.310 -14.975 1.00 82.44 100 ASP A C 1
ATOM 793 O O . ASP A 1 100 ? 9.230 -10.322 -14.61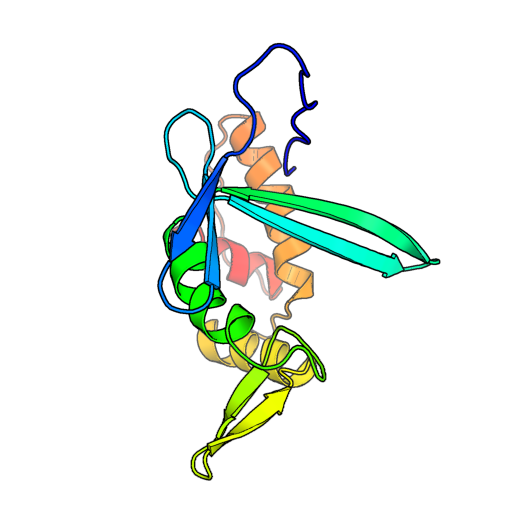6 1.00 82.44 100 ASP A O 1
ATOM 797 N N . ALA A 1 101 ? 7.247 -9.310 -14.616 1.00 79.56 101 ALA A N 1
ATOM 798 C CA . ALA A 1 101 ? 7.619 -8.226 -13.724 1.00 79.56 101 ALA A CA 1
ATOM 799 C C . ALA A 1 101 ? 7.047 -8.450 -12.323 1.00 79.56 101 ALA A C 1
ATOM 801 O O . ALA A 1 101 ? 5.934 -8.935 -12.137 1.00 79.56 101 ALA A O 1
ATOM 802 N N . THR A 1 102 ? 7.800 -8.018 -11.317 1.00 84.44 102 THR A N 1
ATOM 803 C CA . THR A 1 102 ? 7.421 -8.114 -9.905 1.00 84.44 102 THR A CA 1
ATOM 804 C C . THR A 1 102 ? 7.310 -6.733 -9.267 1.00 84.44 102 THR A C 1
ATOM 806 O O . THR A 1 102 ? 7.831 -5.732 -9.768 1.00 84.44 102 THR A O 1
ATOM 809 N N .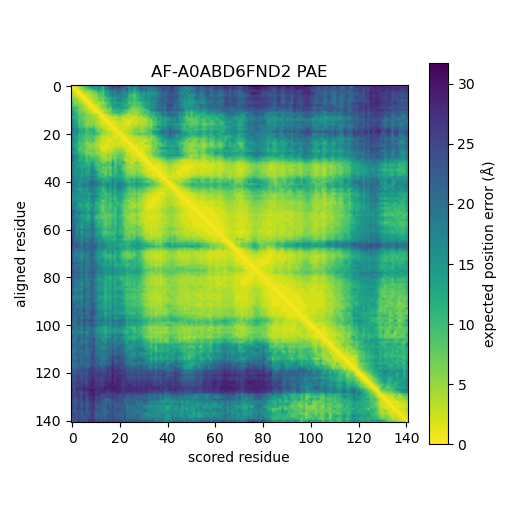 ALA A 1 103 ? 6.731 -6.665 -8.065 1.00 82.31 103 ALA A N 1
ATOM 810 C CA . ALA A 1 103 ? 6.703 -5.432 -7.274 1.00 82.31 103 ALA A CA 1
ATOM 811 C C . ALA A 1 103 ? 8.110 -4.856 -6.981 1.00 82.31 103 ALA A C 1
ATOM 813 O O . ALA A 1 103 ? 8.266 -3.667 -6.683 1.00 82.31 103 ALA A O 1
ATOM 814 N N . LYS A 1 104 ? 9.168 -5.680 -7.030 1.00 83.00 104 LYS A N 1
ATOM 815 C CA . LYS A 1 104 ? 10.549 -5.220 -6.828 1.00 83.00 104 LYS A CA 1
ATOM 816 C C . LYS A 1 104 ? 11.047 -4.380 -8.004 1.00 83.00 104 LYS A C 1
ATOM 818 O O . LYS A 1 104 ? 11.801 -3.435 -7.769 1.00 83.00 104 LYS A O 1
ATOM 823 N N . ASP A 1 105 ? 10.603 -4.665 -9.223 1.00 79.81 105 ASP A N 1
ATOM 824 C CA . ASP A 1 105 ? 11.081 -3.997 -10.438 1.00 79.81 105 ASP A CA 1
ATOM 825 C C . ASP A 1 105 ? 10.669 -2.521 -10.491 1.00 79.81 105 ASP A C 1
ATOM 827 O O . ASP A 1 105 ? 11.449 -1.672 -10.931 1.00 79.81 105 ASP A O 1
ATOM 831 N N . PHE A 1 106 ? 9.534 -2.173 -9.875 1.00 74.31 106 PHE A N 1
ATOM 832 C CA . PHE A 1 106 ? 9.121 -0.782 -9.661 1.00 74.31 106 PHE A CA 1
ATOM 833 C C . PHE A 1 106 ? 10.130 0.032 -8.839 1.00 74.31 106 PHE A C 1
ATOM 835 O O . PHE A 1 106 ? 10.276 1.235 -9.058 1.00 74.31 106 PHE A O 1
ATOM 842 N N . ARG A 1 107 ? 10.871 -0.589 -7.905 1.00 70.31 107 ARG A N 1
ATOM 843 C CA . ARG A 1 107 ? 11.901 0.126 -7.124 1.00 70.31 107 ARG A CA 1
ATOM 844 C C . ARG A 1 107 ? 13.076 0.544 -8.003 1.00 70.31 107 ARG A C 1
ATOM 846 O O . ARG A 1 107 ? 13.606 1.638 -7.824 1.00 70.31 107 ARG A O 1
ATOM 853 N N . THR A 1 108 ? 13.462 -0.304 -8.956 1.00 71.81 108 THR A N 1
ATOM 854 C CA . THR A 1 108 ? 14.505 0.010 -9.938 1.00 71.81 108 THR A CA 1
ATOM 855 C C . THR A 1 108 ? 14.021 1.076 -10.908 1.00 71.81 108 THR A C 1
ATOM 857 O O . THR A 1 108 ? 14.719 2.070 -11.100 1.00 71.81 108 THR A O 1
ATOM 860 N N . LEU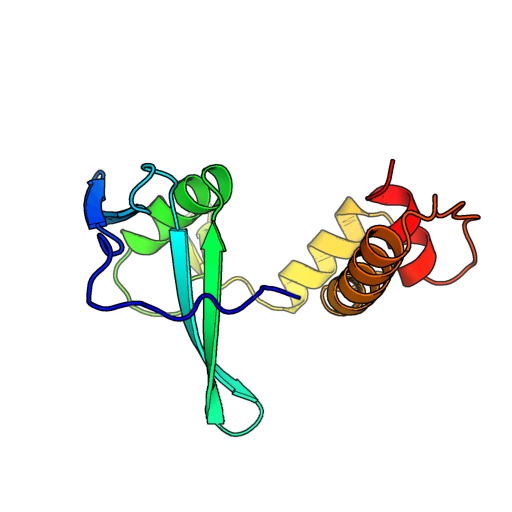 A 1 109 ? 12.800 0.924 -11.429 1.00 69.25 109 LEU A N 1
ATOM 861 C CA . LEU A 1 109 ? 12.183 1.908 -12.311 1.00 69.25 109 LEU A CA 1
ATOM 862 C C . LEU A 1 109 ? 12.140 3.297 -11.669 1.00 69.25 109 LEU A C 1
ATOM 864 O O . LEU A 1 109 ? 12.586 4.270 -12.270 1.00 69.25 109 LEU A O 1
ATOM 868 N N . ARG A 1 110 ? 11.684 3.389 -10.414 1.00 64.31 110 ARG A N 1
ATOM 869 C CA . ARG A 1 110 ? 11.651 4.651 -9.666 1.00 64.31 110 ARG A CA 1
ATOM 870 C C . ARG A 1 110 ? 13.032 5.290 -9.552 1.00 64.31 110 ARG A C 1
ATOM 872 O O . ARG A 1 110 ? 13.136 6.511 -9.614 1.00 64.31 110 ARG A O 1
ATOM 879 N N . GLY A 1 111 ? 14.081 4.485 -9.386 1.00 59.59 111 GLY A N 1
ATOM 880 C CA . GLY A 1 111 ? 15.461 4.964 -9.404 1.00 59.59 111 GLY A CA 1
ATOM 881 C C . GLY A 1 111 ? 15.823 5.603 -10.742 1.00 59.59 111 GLY A C 1
ATOM 882 O O . GLY A 1 111 ? 16.345 6.713 -10.766 1.00 59.59 111 GLY A O 1
ATOM 883 N N . THR A 1 112 ? 15.484 4.951 -11.854 1.00 64.75 112 THR A N 1
ATOM 884 C CA . THR A 1 112 ? 15.835 5.456 -13.185 1.00 64.75 112 THR A CA 1
ATOM 885 C C . THR A 1 112 ? 14.995 6.648 -13.634 1.00 64.75 112 THR A C 1
ATOM 887 O O . THR A 1 112 ? 15.518 7.541 -14.290 1.00 64.75 112 THR A O 1
ATOM 890 N N . VAL A 1 113 ? 13.718 6.697 -13.254 1.00 65.00 113 VAL A N 1
ATOM 891 C CA . VAL A 1 113 ? 12.833 7.842 -13.513 1.00 65.00 113 VAL A CA 1
ATOM 892 C C . VAL A 1 113 ? 13.307 9.074 -12.744 1.00 65.00 113 VAL A C 1
ATOM 894 O O . VAL A 1 113 ? 13.479 10.133 -13.333 1.00 65.00 113 VAL A O 1
ATOM 897 N N . VAL A 1 114 ? 13.613 8.931 -11.449 1.00 60.41 114 VAL A N 1
ATOM 898 C CA . VAL A 1 114 ? 14.166 10.032 -10.636 1.00 60.41 114 VAL A CA 1
ATOM 899 C C . VAL A 1 114 ? 15.479 10.5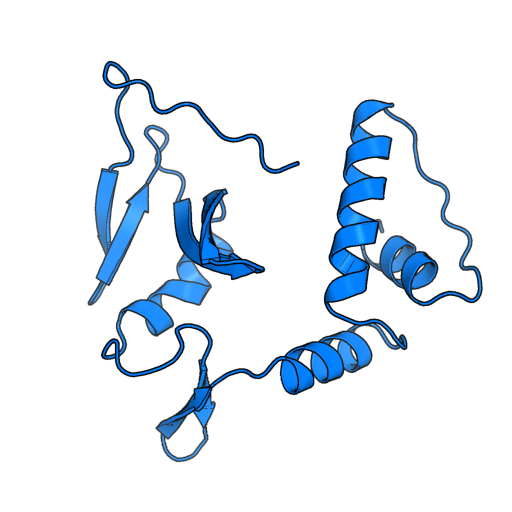56 -11.218 1.00 60.41 114 VAL A C 1
ATOM 901 O O . VAL A 1 114 ? 15.726 11.757 -11.173 1.00 60.41 114 VAL A O 1
ATOM 904 N N . GLU A 1 115 ? 16.321 9.672 -11.746 1.00 55.66 115 GLU A N 1
ATOM 905 C CA . GLU A 1 115 ? 17.601 10.065 -12.328 1.00 55.66 115 GLU A CA 1
ATOM 906 C C . GLU A 1 115 ? 17.455 10.765 -13.685 1.00 55.66 115 GLU A C 1
ATOM 908 O O . GLU A 1 115 ? 18.205 11.693 -13.977 1.00 55.66 115 GLU A O 1
ATOM 913 N N . ALA A 1 116 ? 16.466 10.378 -14.488 1.00 58.53 116 ALA A N 1
ATOM 914 C CA . ALA A 1 116 ? 16.151 11.080 -15.726 1.00 58.53 116 ALA A CA 1
ATOM 915 C C . ALA A 1 116 ? 15.544 12.463 -15.477 1.00 58.53 116 ALA A C 1
ATOM 917 O O . ALA A 1 116 ? 16.019 13.429 -16.064 1.00 58.53 116 ALA A O 1
ATOM 918 N N . PHE A 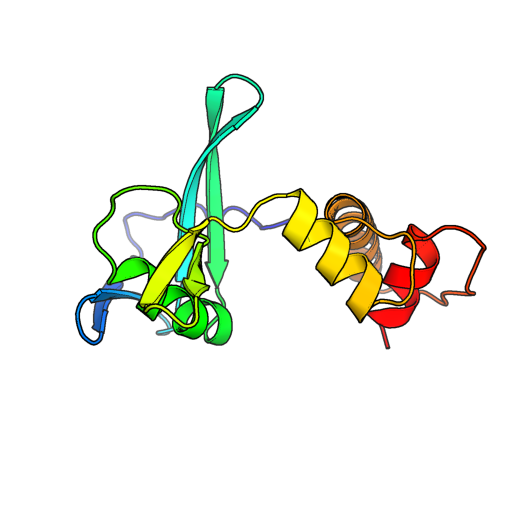1 117 ? 14.605 12.586 -14.528 1.00 58.88 117 PHE A N 1
ATOM 919 C CA . PHE A 1 117 ? 14.080 13.888 -14.096 1.00 58.88 117 PHE A CA 1
ATOM 920 C C . PHE A 1 117 ? 15.176 14.814 -13.555 1.00 58.88 117 PHE A C 1
ATOM 922 O O . PHE A 1 117 ? 15.101 16.022 -13.727 1.00 58.88 117 PHE A O 1
ATOM 929 N N . ARG A 1 118 ? 16.213 14.272 -12.904 1.00 54.16 118 ARG A N 1
ATOM 930 C CA . ARG A 1 118 ? 17.359 15.071 -12.438 1.00 54.16 118 ARG A CA 1
ATOM 931 C C . ARG A 1 118 ? 18.230 15.618 -13.559 1.00 54.16 118 ARG A C 1
ATOM 933 O O . ARG A 1 118 ? 18.886 16.629 -13.343 1.00 54.16 118 ARG A O 1
ATOM 940 N N . ARG A 1 119 ? 18.314 14.914 -14.688 1.00 56.22 119 ARG A N 1
ATOM 941 C CA . ARG A 1 119 ? 19.175 15.302 -15.811 1.00 56.22 119 ARG A CA 1
ATOM 942 C C . ARG A 1 119 ? 18.424 16.011 -16.935 1.00 56.22 119 ARG A C 1
ATOM 944 O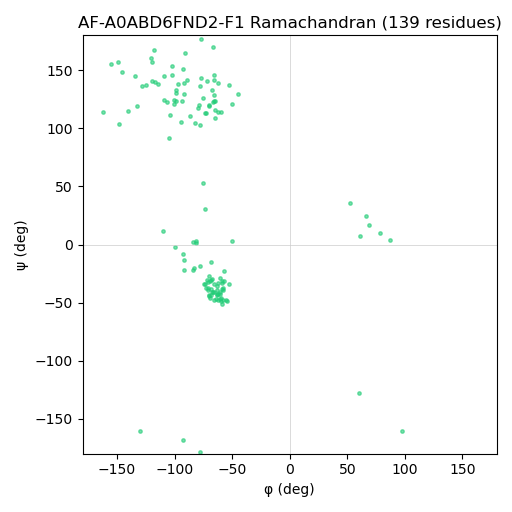 O . ARG A 1 119 ? 19.072 16.401 -17.894 1.00 56.22 119 ARG A O 1
ATOM 951 N N . ASP A 1 120 ? 17.106 16.156 -16.813 1.00 55.69 120 ASP A N 1
ATOM 952 C CA . ASP A 1 120 ? 16.229 16.689 -17.861 1.00 55.69 120 ASP A CA 1
ATOM 953 C C . ASP A 1 120 ? 16.409 15.955 -19.205 1.00 55.69 120 ASP A C 1
ATOM 955 O O . ASP A 1 120 ? 16.395 16.526 -20.291 1.00 55.69 120 ASP A O 1
ATOM 959 N N . VAL A 1 121 ? 16.658 14.642 -19.121 1.00 49.25 121 VAL A N 1
ATOM 960 C CA . VAL A 1 121 ? 16.919 13.791 -20.286 1.00 49.25 121 VAL A CA 1
ATOM 961 C C . VAL A 1 121 ? 15.658 13.018 -20.636 1.00 49.25 121 VAL A C 1
ATOM 963 O O . VAL A 1 121 ? 15.145 12.246 -19.819 1.00 49.25 121 VAL A O 1
ATOM 966 N N . VAL A 1 122 ? 15.215 13.155 -21.886 1.00 51.84 122 VAL A N 1
ATOM 967 C CA . VAL A 1 122 ? 14.212 12.275 -22.492 1.00 51.84 122 VAL A CA 1
ATOM 968 C C . VAL A 1 122 ? 14.809 10.875 -22.598 1.00 51.84 122 VAL A C 1
ATOM 970 O O . VAL A 1 122 ? 15.804 10.647 -23.286 1.00 51.84 122 VAL A O 1
ATOM 973 N N . ILE A 1 123 ? 14.219 9.923 -21.880 1.00 53.09 123 ILE A N 1
ATOM 974 C CA . ILE A 1 123 ? 14.631 8.527 -21.969 1.00 53.09 123 ILE A CA 1
ATOM 975 C C . ILE A 1 123 ? 13.947 7.918 -23.196 1.00 53.09 123 ILE A C 1
ATOM 977 O O . ILE A 1 123 ? 12.773 7.566 -23.124 1.00 53.09 123 ILE A O 1
ATOM 981 N N . ASP A 1 124 ? 14.688 7.715 -24.284 1.00 43.16 124 ASP A N 1
ATOM 982 C CA . ASP A 1 124 ? 14.252 6.800 -25.343 1.00 43.16 124 ASP A CA 1
ATOM 983 C C . ASP A 1 124 ? 14.385 5.351 -24.839 1.00 43.16 124 ASP A C 1
ATOM 985 O O . ASP A 1 124 ? 15.484 4.870 -24.537 1.00 43.16 124 ASP A O 1
ATOM 989 N N . VAL A 1 125 ? 13.255 4.661 -24.659 1.00 47.66 125 VAL A N 1
ATOM 990 C CA . VAL A 1 125 ? 13.225 3.285 -24.145 1.00 47.66 125 VAL A CA 1
ATOM 991 C C . VAL A 1 125 ? 12.933 2.325 -25.291 1.00 47.66 125 VAL A C 1
ATOM 993 O O . VAL A 1 125 ? 11.783 1.970 -25.545 1.00 47.66 125 VAL A O 1
ATOM 996 N N . LYS A 1 126 ? 13.985 1.811 -25.935 1.00 42.69 126 LYS A N 1
ATOM 997 C CA . LYS A 1 126 ? 13.847 0.603 -26.760 1.00 42.69 126 LYS A CA 1
ATOM 998 C C . LYS A 1 126 ? 13.507 -0.597 -25.865 1.00 42.69 126 LYS A C 1
ATOM 1000 O O . LYS A 1 126 ? 14.233 -0.839 -24.892 1.00 42.69 126 LYS A O 1
ATOM 1005 N N . PRO A 1 127 ? 12.458 -1.381 -26.175 1.00 41.47 127 PRO A N 1
ATOM 1006 C CA . PRO A 1 127 ? 12.158 -2.592 -25.428 1.00 41.47 127 PRO A CA 1
ATOM 1007 C C . PRO A 1 127 ? 13.303 -3.589 -25.637 1.00 41.47 127 PRO A C 1
ATOM 1009 O O . PRO A 1 127 ? 13.499 -4.130 -26.722 1.00 41.47 127 PRO A O 1
ATOM 1012 N N . ARG A 1 128 ? 14.105 -3.806 -24.592 1.00 44.56 128 ARG A N 1
ATOM 1013 C CA . ARG A 1 128 ? 15.024 -4.947 -24.498 1.00 44.56 128 ARG A CA 1
ATOM 1014 C C . ARG A 1 128 ? 14.422 -6.003 -23.579 1.00 44.56 128 ARG A C 1
ATOM 1016 O O . ARG A 1 128 ? 13.683 -5.669 -22.659 1.00 44.56 128 ARG A O 1
ATOM 1023 N N . SER A 1 129 ? 14.814 -7.251 -23.816 1.00 55.00 129 SER A N 1
ATOM 1024 C CA . SER A 1 129 ? 14.343 -8.533 -23.258 1.00 55.00 129 SER A CA 1
ATOM 1025 C C . SER A 1 129 ? 14.220 -8.682 -21.730 1.00 55.00 129 SER A C 1
ATOM 1027 O O . SER A 1 129 ? 13.876 -9.764 -21.266 1.00 55.00 129 SER A O 1
ATOM 1029 N N . SER A 1 130 ? 14.477 -7.648 -20.923 1.00 58.84 130 SER A N 1
ATOM 1030 C CA . SER A 1 130 ? 14.306 -7.720 -19.466 1.00 58.84 130 SER A CA 1
ATOM 1031 C C . SER A 1 130 ? 12.956 -7.132 -19.022 1.00 58.84 130 SER A C 1
ATOM 1033 O O . SER A 1 130 ? 12.612 -6.029 -19.468 1.00 58.84 130 SER A O 1
ATOM 1035 N N . PRO A 1 131 ? 12.243 -7.764 -18.069 1.00 58.88 131 PRO A N 1
ATOM 1036 C CA . PRO A 1 131 ? 10.976 -7.252 -17.534 1.00 58.88 131 PRO A CA 1
ATOM 1037 C C . PRO A 1 131 ? 11.051 -5.803 -17.030 1.00 58.88 131 PRO A C 1
ATOM 1039 O O . PRO A 1 131 ? 10.126 -5.018 -17.213 1.00 58.88 131 PRO A O 1
ATOM 1042 N N . LYS A 1 132 ? 12.201 -5.398 -16.474 1.00 65.19 132 LYS A N 1
ATOM 1043 C CA . LYS A 1 132 ? 12.465 -4.031 -15.988 1.00 65.19 132 LYS A CA 1
ATOM 1044 C C . LYS A 1 132 ? 12.436 -2.975 -17.094 1.00 65.19 132 LYS A C 1
ATOM 1046 O O . LYS A 1 132 ? 11.915 -1.882 -16.884 1.00 65.19 132 LYS A O 1
ATOM 1051 N N . ALA A 1 133 ? 13.031 -3.277 -18.248 1.00 59.16 133 ALA A N 1
ATOM 1052 C CA . ALA A 1 133 ? 13.087 -2.352 -19.378 1.00 59.16 133 ALA A CA 1
ATOM 1053 C C . ALA A 1 133 ? 11.704 -2.190 -20.023 1.00 59.16 133 ALA 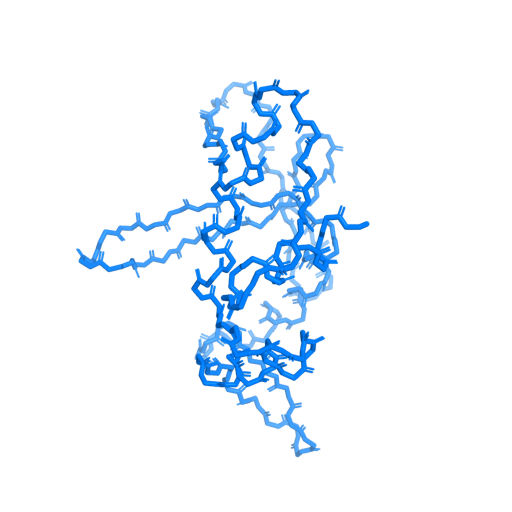A C 1
ATOM 1055 O O . ALA A 1 133 ? 11.301 -1.075 -20.347 1.00 59.16 133 ALA A O 1
ATOM 1056 N N . ALA A 1 134 ? 10.951 -3.286 -20.127 1.00 61.59 134 ALA A N 1
ATOM 1057 C CA . ALA A 1 134 ? 9.594 -3.262 -20.650 1.00 61.59 134 ALA A CA 1
ATOM 1058 C C . ALA A 1 134 ? 8.624 -2.519 -19.709 1.00 61.59 134 ALA A C 1
ATOM 1060 O O . ALA A 1 134 ? 7.903 -1.631 -20.167 1.00 61.59 134 ALA A O 1
ATOM 1061 N N . LEU A 1 135 ? 8.693 -2.754 -18.390 1.00 61.72 135 LEU A N 1
ATOM 1062 C CA . LEU A 1 135 ? 7.893 -2.025 -17.393 1.00 61.72 135 LEU A CA 1
ATOM 1063 C C . LEU A 1 135 ? 8.143 -0.507 -17.463 1.00 61.72 135 LEU A C 1
ATOM 1065 O O . LEU A 1 135 ? 7.216 0.294 -17.362 1.00 61.72 135 LEU A O 1
ATOM 1069 N N . ARG A 1 136 ? 9.402 -0.107 -17.687 1.00 60.84 136 ARG A N 1
ATOM 1070 C CA . ARG A 1 136 ? 9.798 1.296 -17.872 1.00 60.84 136 ARG A CA 1
ATOM 1071 C C . ARG A 1 136 ? 9.170 1.930 -19.105 1.00 60.84 136 ARG A C 1
ATOM 1073 O O . ARG A 1 136 ? 8.721 3.064 -19.018 1.00 60.84 136 ARG A O 1
ATOM 1080 N N . SER A 1 137 ? 9.142 1.211 -20.225 1.00 62.34 137 SER A N 1
ATOM 1081 C CA . SER A 1 137 ? 8.528 1.708 -21.461 1.00 62.34 137 SER A CA 1
ATOM 1082 C C . SER A 1 137 ? 7.006 1.825 -21.373 1.00 62.34 137 SER A C 1
ATOM 1084 O O . SER A 1 137 ? 6.444 2.710 -22.000 1.00 62.34 137 SER A O 1
ATOM 1086 N N . LEU A 1 138 ? 6.340 0.959 -20.599 1.00 61.47 138 LEU A N 1
ATOM 1087 C CA . LEU A 1 138 ? 4.882 0.973 -20.452 1.00 61.47 138 LEU A CA 1
ATOM 1088 C C . LEU A 1 138 ? 4.398 2.162 -19.608 1.00 61.47 138 LEU A C 1
ATOM 1090 O O . LEU A 1 138 ? 3.357 2.732 -19.897 1.00 61.47 138 LEU A O 1
ATOM 1094 N N . LEU A 1 139 ? 5.156 2.526 -18.569 1.00 61.16 139 LEU A N 1
ATOM 1095 C CA . LEU A 1 139 ? 4.769 3.541 -17.579 1.00 61.16 139 LEU A CA 1
ATOM 1096 C C . LEU A 1 139 ? 5.253 4.965 -17.898 1.00 61.16 139 LEU A C 1
ATOM 1098 O O . LEU A 1 139 ? 4.904 5.888 -17.171 1.00 61.16 139 LEU A O 1
ATOM 1102 N N . LEU A 1 140 ? 6.101 5.135 -18.917 1.00 60.75 140 LEU A N 1
ATOM 1103 C CA . LEU A 1 140 ? 6.637 6.434 -19.358 1.00 60.75 140 LEU A CA 1
ATOM 1104 C C . LEU A 1 140 ? 6.076 6.888 -20.715 1.00 60.75 140 LEU A C 1
ATOM 1106 O O . LEU A 1 140 ? 6.627 7.809 -21.314 1.00 60.75 140 LEU A O 1
ATOM 1110 N N . ARG A 1 141 ? 5.037 6.211 -21.209 1.00 49.41 141 ARG A N 1
ATOM 1111 C CA . ARG A 1 141 ? 4.236 6.670 -22.346 1.00 49.41 141 ARG A CA 1
ATOM 1112 C C . ARG A 1 141 ? 3.187 7.673 -21.898 1.00 49.41 141 ARG A C 1
ATOM 1114 O O . ARG A 1 141 ? 2.726 7.543 -20.743 1.00 49.41 141 ARG A O 1
#

Mean predicted aligned error: 11.99 Å

pLDDT: mean 73.17, std 14.87, range [28.09, 93.38]

Nearest PDB structures (foldseek):
  2f4q-assembly1_A  TM=6.853E-01  e=1.448E-02  Deinococcus radiodurans
  4gyu-assembly1_A  TM=2.781E-01  e=8.382E+00  Klebsiella pneumoniae
  5x11-assembly3_D  TM=2.045E-01  e=3.937E+00  Bacillus spizizenii str. W23
  5x11-assembly4_G  TM=2.068E-01  e=9.507E+00  Bacillus spizizenii str. W23

Secondary structure (DSSP, 8-state):
----PPPPTTS--PEEEEETTEEEEE-TT--EEEEEEEE-GGGPEEEEEEE-HHHHHHHHHHHHS-SSS-SSEEE-TTS-EEEPPHHHHHHHHHHHHTSS--TTHHHHHHHHHHHHHHHT--------SSHHHHHHHHH--

Radius of gyration: 18.34 Å; Cα contacts (8 Å, |Δi|>4): 156; chains: 1; bounding box: 38×40×42 Å

Solvent-accessible surface area (backbone atoms only — not comparable to full-atom values): 8742 Å² total; per-residue (Å²): 118,87,73,81,75,80,85,55,94,89,48,80,56,74,43,80,42,84,46,92,88,39,70,43,36,21,43,76,89,62,50,34,46,47,78,49,76,47,70,42,84,91,68,43,76,41,76,49,74,46,79,39,61,67,59,48,60,68,44,47,68,53,65,53,45,75,88,76,76,66,68,59,49,48,68,48,95,87,69,48,82,43,69,66,48,73,66,59,50,26,52,49,44,20,65,78,68,77,37,90,36,46,75,67,43,56,60,55,44,51,52,53,51,49,53,29,68,73,66,76,49,86,78,84,66,75,79,47,100,46,41,57,47,41,55,47,45,67,74,71,107

Sequence (141 aa):
MPRLRRSRPDLPGISRKGAGRGFRYLTPDGACVIRLRFPAKSRQTWTSEIEDAELCAALAPLLERPRTGRLFAWQDEDGRWRPISADLINADVGRRTGLDATAKDFRTLRGTVVEAFRRDVVIDVKPRSSPKAALRSLLLR

Foldseek 3Di:
DQPPDDDDPPDDQFDWDDDVLDIFTADPVGFTKDWDWDQDPPRDIDIGIDGDPVVRVVQVVLRSDDPPDDSAWDQDPVRDTGHDDQVNQQVVVCVVLVANDGPVLVVVLVVVVVVCVVVVDDDPQDDDPDRSSSVNVVVSD